Protein AF-A0A8D8EVQ8-F1 (afdb_monomer_lite)

Secondary structure (DSSP, 8-state):
-----PPP-PPPHHHHHHHHHHHHHHHSTT-HHHHHHHTTT---TT-HHHHHHHHHHHHHTTSB-SSSB-HHHHHHHHHHHTTTS---HHHHHHHHHHHTT---TT--HHHHHHHHHHHHHHT--

pLDDT: mean 91.29, std 12.96, range [31.77, 98.19]

InterPro domains:
  IPR006170 Pheromone/general odorant binding protein [PF01395] (8-112)
  IPR036728 Pheromone/general odorant binding protein superfamily [G3DSA:1.10.238.20] (6-125)
  IPR036728 Pheromone/general odorant binding protein superfamily [SSF47565] (7-113)

Structure (mmCIF, N/CA/C/O backbone):
data_AF-A0A8D8EVQ8-F1
#
_entry.id   AF-A0A8D8EVQ8-F1
#
loop_
_atom_site.group_PDB
_atom_site.id
_atom_site.type_symbol
_atom_site.label_atom_id
_atom_site.label_alt_id
_atom_site.label_comp_id
_atom_site.label_asym_id
_atom_site.label_entity_id
_atom_site.label_seq_id
_atom_site.pdbx_PDB_ins_code
_atom_site.Cartn_x
_atom_site.Cartn_y
_atom_site.Cartn_z
_atom_site.occupancy
_atom_site.B_iso_or_equiv
_atom_site.auth_seq_id
_atom_site.auth_comp_id
_atom_site.auth_asym_id
_atom_site.auth_atom_id
_atom_site.pdbx_PDB_model_num
ATOM 1 N N . ALA A 1 1 ? -12.506 24.770 -16.218 1.00 31.77 1 ALA A N 1
ATOM 2 C CA . ALA A 1 1 ? -13.339 23.934 -15.336 1.00 31.77 1 ALA A CA 1
ATOM 3 C C . ALA A 1 1 ? -12.410 23.296 -14.316 1.00 31.77 1 ALA A C 1
ATOM 5 O O . ALA A 1 1 ? -11.466 22.633 -14.726 1.00 31.77 1 ALA A O 1
ATOM 6 N N . GLY A 1 2 ? -12.572 23.620 -13.032 1.00 35.47 2 GLY A N 1
ATOM 7 C CA . GLY A 1 2 ? -11.760 23.029 -11.969 1.00 35.47 2 GLY A CA 1
ATOM 8 C C . GLY A 1 2 ? -12.119 21.556 -11.832 1.00 35.47 2 GLY A C 1
ATOM 9 O O . GLY A 1 2 ? -13.297 21.225 -11.732 1.00 35.47 2 GLY A O 1
ATOM 10 N N . VAL A 1 3 ? -11.119 20.683 -11.899 1.00 38.88 3 VAL A N 1
ATOM 11 C CA . VAL A 1 3 ? -11.304 19.257 -11.644 1.00 38.88 3 VAL A CA 1
ATOM 12 C C . VAL A 1 3 ? -11.529 19.125 -10.142 1.00 38.88 3 VAL A C 1
ATOM 14 O O . VAL A 1 3 ? -10.592 19.274 -9.359 1.00 38.88 3 VAL A O 1
ATOM 17 N N . PHE A 1 4 ? -12.785 18.943 -9.739 1.00 39.91 4 PHE A N 1
ATOM 18 C CA . PHE A 1 4 ? -13.112 18.451 -8.409 1.00 39.91 4 PHE A CA 1
ATOM 19 C C . PHE A 1 4 ? -12.387 17.112 -8.256 1.00 39.91 4 PHE A C 1
ATOM 21 O O . PHE A 1 4 ? -12.589 16.215 -9.073 1.00 39.91 4 PHE A O 1
ATOM 28 N N . SER A 1 5 ? -11.494 17.002 -7.272 1.00 46.53 5 SER A N 1
ATOM 29 C CA . SER A 1 5 ? -11.039 15.691 -6.814 1.00 46.53 5 SER A CA 1
ATOM 30 C C . SER A 1 5 ? -12.305 14.954 -6.405 1.00 46.53 5 SER A C 1
ATOM 32 O O . SER A 1 5 ? -12.974 15.406 -5.480 1.00 46.53 5 SER A O 1
ATOM 34 N N . ALA A 1 6 ? -12.706 13.923 -7.147 1.00 57.09 6 ALA A N 1
ATOM 35 C CA . ALA A 1 6 ? -13.777 13.057 -6.686 1.00 57.09 6 ALA A CA 1
ATOM 36 C C . ALA A 1 6 ? -13.346 12.523 -5.314 1.00 57.09 6 ALA A C 1
ATOM 38 O O . ALA A 1 6 ? -12.218 12.042 -5.181 1.00 57.09 6 ALA A O 1
ATOM 39 N N . ASP A 1 7 ? -14.185 12.693 -4.293 1.00 79.44 7 ASP A N 1
ATOM 40 C CA . ASP A 1 7 ? -13.947 12.058 -3.001 1.00 79.44 7 ASP A CA 1
ATOM 41 C C . ASP A 1 7 ? -13.896 10.546 -3.250 1.00 79.44 7 ASP A C 1
ATOM 43 O O . ASP A 1 7 ? -14.827 9.972 -3.818 1.00 79.44 7 ASP A O 1
ATOM 47 N N . TRP A 1 8 ? -12.771 9.917 -2.909 1.00 93.25 8 TRP A N 1
ATOM 48 C CA . TRP A 1 8 ? -12.616 8.470 -3.017 1.00 93.25 8 TRP A CA 1
ATOM 49 C C . TRP A 1 8 ? -13.628 7.772 -2.093 1.00 93.25 8 TRP A C 1
ATOM 51 O O . TRP A 1 8 ? -13.924 8.266 -1.003 1.00 93.25 8 TRP A O 1
ATOM 61 N N . SER A 1 9 ? -14.146 6.618 -2.513 1.00 96.12 9 SER A N 1
ATOM 62 C CA . SER A 1 9 ? -15.062 5.788 -1.726 1.00 96.12 9 SER A CA 1
ATOM 63 C C . SER A 1 9 ? -14.621 4.323 -1.732 1.00 96.12 9 SER A C 1
ATOM 65 O O . SER A 1 9 ? -13.955 3.912 -2.684 1.00 96.12 9 SER A O 1
ATOM 67 N N . PRO A 1 10 ? -15.032 3.516 -0.733 1.00 97.75 10 PRO A N 1
ATOM 68 C CA . PRO A 1 10 ? -14.723 2.093 -0.702 1.00 97.75 10 PRO A CA 1
ATOM 69 C C . PRO A 1 10 ? -15.111 1.372 -1.992 1.00 97.75 10 PRO A C 1
ATOM 71 O O . PRO A 1 10 ? -16.230 1.524 -2.480 1.00 97.75 10 PRO A O 1
ATOM 74 N N . MET A 1 11 ? -14.189 0.564 -2.502 1.00 98.19 11 MET A N 1
ATOM 75 C CA . MET A 1 11 ? -14.318 -0.153 -3.767 1.00 98.19 11 MET A CA 1
ATOM 76 C C . MET A 1 11 ? -14.780 -1.584 -3.521 1.00 98.19 11 MET A C 1
ATOM 78 O O . MET A 1 11 ? -14.321 -2.252 -2.591 1.00 98.19 11 MET A O 1
ATOM 82 N N . ASN A 1 12 ? -15.687 -2.069 -4.357 1.00 98.00 12 ASN A N 1
ATOM 83 C CA . ASN A 1 12 ? -16.083 -3.470 -4.375 1.00 98.00 12 ASN A CA 1
ATOM 84 C C . ASN A 1 12 ? -15.020 -4.345 -5.084 1.00 98.00 12 ASN A C 1
ATOM 86 O O . ASN A 1 12 ? -14.106 -3.815 -5.719 1.00 98.00 12 ASN A O 1
ATOM 90 N N . PRO A 1 13 ? -15.102 -5.687 -4.990 1.00 98.06 13 PRO A N 1
ATOM 91 C CA . PRO A 1 13 ? -14.089 -6.567 -5.577 1.00 98.06 13 PRO A CA 1
ATOM 92 C C . PRO A 1 13 ? -13.897 -6.422 -7.095 1.00 98.06 13 PRO A C 1
ATOM 94 O O . PRO A 1 13 ? -12.785 -6.616 -7.577 1.00 98.06 13 PRO A O 1
ATOM 97 N N . GLU A 1 14 ? -14.949 -6.095 -7.849 1.00 98.06 14 GLU A N 1
ATOM 98 C CA . GLU A 1 14 ? -14.871 -5.891 -9.301 1.00 98.06 14 GLU A CA 1
ATOM 99 C C . GLU A 1 14 ? -14.140 -4.591 -9.644 1.00 98.06 14 GLU A C 1
ATOM 101 O O . GLU A 1 14 ? -13.251 -4.606 -10.492 1.00 98.06 14 GLU A O 1
ATOM 106 N N . GLU A 1 15 ? -14.407 -3.512 -8.908 1.00 98.12 15 GLU A N 1
ATOM 107 C CA . GLU A 1 15 ? -13.690 -2.241 -9.059 1.00 98.12 15 GLU A CA 1
ATOM 108 C C . GLU A 1 15 ? -12.196 -2.394 -8.727 1.00 98.12 15 GLU A C 1
ATOM 110 O O . GLU A 1 15 ? -11.338 -1.906 -9.464 1.00 98.12 15 GLU A O 1
ATOM 115 N N . VAL A 1 16 ? -11.865 -3.109 -7.642 1.00 98.12 16 VAL A N 1
ATOM 116 C CA . VAL A 1 16 ? -10.466 -3.388 -7.265 1.00 98.12 16 VAL A CA 1
ATOM 117 C C . VAL A 1 16 ? -9.769 -4.217 -8.344 1.00 98.12 16 VAL A C 1
ATOM 119 O O . VAL A 1 16 ? -8.657 -3.880 -8.747 1.00 98.12 16 VAL A O 1
ATOM 122 N N . ALA A 1 17 ? -10.420 -5.276 -8.836 1.00 98.00 17 ALA A N 1
ATOM 123 C CA . ALA A 1 17 ? -9.861 -6.132 -9.880 1.00 98.00 17 ALA A CA 1
ATOM 124 C C . ALA A 1 17 ? -9.664 -5.381 -11.207 1.00 98.00 17 ALA A C 1
ATOM 126 O O . ALA A 1 17 ? -8.689 -5.633 -11.916 1.00 98.00 17 ALA A O 1
ATOM 127 N N . PHE A 1 18 ? -10.562 -4.448 -11.538 1.00 98.12 18 PHE A N 1
ATOM 128 C CA . PHE A 1 18 ? -10.437 -3.603 -12.722 1.00 98.12 18 PHE A CA 1
ATOM 129 C C . PHE A 1 18 ? -9.199 -2.702 -12.647 1.00 98.12 18 PHE A C 1
ATOM 131 O O . PHE A 1 18 ? -8.385 -2.700 -13.574 1.00 98.12 18 PHE A O 1
ATOM 138 N N . GLU A 1 19 ? -9.020 -1.969 -11.544 1.00 98.12 19 GLU A N 1
ATOM 139 C CA . GLU A 1 19 ? -7.853 -1.093 -11.387 1.00 98.12 19 GLU A CA 1
ATOM 140 C C . GLU A 1 19 ? -6.544 -1.891 -11.244 1.00 98.12 19 GLU A C 1
ATOM 142 O O . GLU A 1 19 ? -5.518 -1.478 -11.788 1.00 98.12 19 GLU A O 1
ATOM 147 N N . GLU A 1 20 ? -6.570 -3.070 -10.604 1.00 97.75 20 GLU A N 1
ATOM 148 C CA . GLU A 1 20 ? -5.425 -3.991 -10.577 1.00 97.75 20 GLU A CA 1
ATOM 149 C C . GLU A 1 20 ? -5.022 -4.407 -11.998 1.00 97.75 20 GLU A C 1
ATOM 151 O O . GLU A 1 20 ? -3.869 -4.211 -12.393 1.00 97.75 20 GLU A O 1
ATOM 156 N N . ALA A 1 21 ? -5.969 -4.912 -12.795 1.00 97.69 21 ALA A N 1
ATOM 157 C CA . ALA A 1 21 ? -5.712 -5.345 -14.167 1.00 97.69 21 ALA A CA 1
ATOM 158 C C . ALA A 1 21 ? -5.180 -4.202 -15.041 1.00 97.69 21 ALA A C 1
ATOM 160 O O . ALA A 1 21 ? -4.177 -4.371 -15.734 1.00 97.69 21 ALA A O 1
ATOM 161 N N . LYS A 1 22 ? -5.788 -3.017 -14.952 1.00 97.88 22 LYS A N 1
ATOM 162 C CA . LYS A 1 22 ? -5.357 -1.826 -15.688 1.00 97.88 22 LYS A CA 1
ATOM 163 C C . LYS A 1 22 ? -3.924 -1.416 -15.340 1.00 97.88 22 LYS A C 1
ATOM 165 O O . LYS A 1 22 ? -3.100 -1.255 -16.237 1.00 97.88 22 LYS A O 1
ATOM 170 N N . CYS A 1 23 ? -3.587 -1.320 -14.052 1.00 97.88 23 CYS A N 1
ATOM 171 C CA . CYS A 1 23 ? -2.221 -1.002 -13.634 1.00 97.88 23 CYS A CA 1
ATOM 172 C C . CYS A 1 23 ? -1.220 -2.083 -14.064 1.00 97.88 23 CYS A C 1
ATOM 174 O O . CYS A 1 23 ? -0.083 -1.772 -14.428 1.00 97.88 23 CYS A O 1
ATOM 176 N N . MET A 1 24 ? -1.617 -3.358 -14.047 1.00 96.88 24 MET A N 1
ATOM 177 C CA . MET A 1 24 ? -0.775 -4.426 -14.574 1.00 96.88 24 MET A CA 1
ATOM 178 C C . MET A 1 24 ? -0.525 -4.256 -16.079 1.00 96.88 24 MET A C 1
ATOM 180 O O . MET A 1 24 ? 0.630 -4.326 -16.504 1.00 96.88 24 MET A O 1
ATOM 184 N N . GLU A 1 25 ? -1.571 -4.018 -16.873 1.00 96.31 25 GLU A N 1
ATOM 185 C CA . GLU A 1 25 ? -1.498 -3.835 -18.330 1.00 96.31 25 GLU A CA 1
ATOM 186 C C . GLU A 1 25 ? -0.627 -2.634 -18.728 1.00 96.31 25 GLU A C 1
ATOM 188 O O . GLU A 1 25 ? 0.192 -2.745 -19.646 1.00 96.31 25 GLU A O 1
ATOM 193 N N . ASP A 1 26 ? -0.715 -1.530 -17.985 1.00 97.00 26 ASP A N 1
ATOM 194 C CA . ASP A 1 26 ? 0.073 -0.321 -18.242 1.00 97.00 26 ASP A CA 1
ATOM 195 C C . ASP A 1 26 ? 1.575 -0.509 -17.951 1.00 97.00 26 ASP A C 1
ATOM 197 O O . ASP A 1 26 ? 2.427 0.135 -18.575 1.00 97.00 26 ASP A O 1
ATOM 201 N N . HIS A 1 27 ? 1.935 -1.407 -17.022 1.00 96.12 27 HIS A N 1
ATOM 202 C CA . HIS A 1 27 ? 3.299 -1.477 -16.480 1.00 96.12 27 HIS A CA 1
ATOM 203 C C . HIS A 1 27 ? 4.057 -2.789 -16.736 1.00 96.12 27 HIS A C 1
ATOM 205 O O . HIS A 1 27 ? 5.292 -2.794 -16.663 1.00 96.12 27 HIS A O 1
ATOM 211 N N . PHE A 1 28 ? 3.393 -3.902 -17.072 1.00 93.25 28 PHE A N 1
ATOM 212 C CA . PHE A 1 28 ? 4.085 -5.191 -17.250 1.00 93.25 28 PHE A CA 1
ATOM 213 C C . PHE A 1 28 ? 5.034 -5.182 -18.459 1.00 93.25 28 PHE A C 1
ATOM 215 O O . PHE A 1 28 ? 6.074 -5.852 -18.462 1.00 93.25 28 PHE A O 1
ATOM 222 N N . GLY A 1 29 ? 4.723 -4.380 -19.484 1.00 91.94 29 GLY A N 1
ATOM 223 C CA . GLY A 1 29 ? 5.558 -4.211 -20.673 1.00 91.94 29 GLY A CA 1
ATOM 224 C C . GLY A 1 29 ? 5.879 -5.543 -21.352 1.00 91.94 29 GLY A C 1
ATOM 225 O O . GLY A 1 29 ? 7.050 -5.817 -21.619 1.00 91.94 29 GLY A O 1
ATOM 226 N N . ASN A 1 30 ? 4.856 -6.381 -21.557 1.00 93.62 30 ASN A N 1
ATOM 227 C CA . ASN A 1 30 ? 4.938 -7.728 -22.139 1.00 93.62 30 ASN A CA 1
ATOM 228 C C . ASN A 1 30 ? 5.758 -8.761 -21.338 1.00 93.62 30 ASN A C 1
ATOM 230 O O . ASN A 1 30 ? 6.042 -9.847 -21.845 1.00 93.62 30 ASN A O 1
ATOM 234 N N . ASP A 1 31 ? 6.116 -8.471 -20.084 1.00 94.06 31 ASP A N 1
ATOM 235 C CA . ASP A 1 31 ? 6.719 -9.452 -19.177 1.00 94.06 31 ASP A CA 1
ATOM 236 C C . ASP A 1 31 ? 5.628 -10.222 -18.420 1.00 94.06 31 ASP A C 1
ATOM 238 O O . ASP A 1 31 ? 5.186 -9.847 -17.332 1.00 94.06 31 ASP A O 1
ATOM 242 N N . PHE A 1 32 ? 5.167 -11.321 -19.016 1.00 94.00 32 PHE A N 1
ATOM 243 C CA . PHE A 1 32 ? 4.125 -12.164 -18.424 1.00 94.00 32 PHE A CA 1
ATOM 244 C C . PHE A 1 32 ? 4.576 -12.869 -17.137 1.00 94.00 32 PHE A C 1
ATOM 246 O O . PHE A 1 32 ? 3.744 -13.176 -16.284 1.00 94.00 32 PHE A O 1
ATOM 253 N N . GLY A 1 33 ? 5.881 -13.111 -16.965 1.00 93.69 33 GLY A N 1
ATOM 254 C CA . GLY A 1 33 ? 6.418 -13.689 -15.733 1.00 93.69 33 GLY A CA 1
ATOM 255 C C . GLY A 1 33 ? 6.336 -12.705 -14.567 1.00 93.69 33 GLY A C 1
ATOM 256 O O . GLY A 1 33 ? 6.029 -13.100 -13.441 1.00 93.69 33 GLY A O 1
ATOM 257 N N . LEU A 1 34 ? 6.560 -11.419 -14.841 1.00 93.12 34 LEU A N 1
ATOM 258 C CA . LEU A 1 34 ? 6.354 -10.340 -13.881 1.00 93.12 34 LEU A CA 1
ATOM 259 C C . LEU A 1 34 ? 4.867 -10.146 -13.557 1.00 93.12 34 LEU A C 1
ATOM 261 O O . LEU A 1 34 ? 4.505 -10.129 -12.383 1.00 93.12 34 LEU A O 1
ATOM 265 N N . ALA A 1 35 ? 4.001 -10.128 -14.575 1.00 94.06 35 ALA A N 1
ATOM 266 C CA . ALA A 1 35 ? 2.554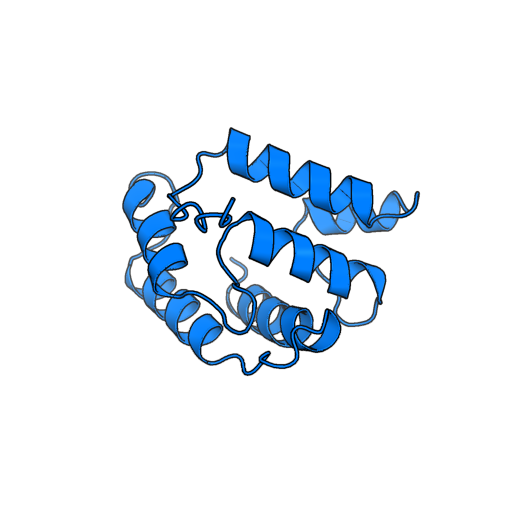 -10.045 -14.380 1.00 94.06 35 ALA A CA 1
ATOM 267 C C . ALA A 1 35 ? 2.026 -11.175 -13.471 1.00 94.06 35 ALA A C 1
ATOM 269 O O . ALA A 1 35 ? 1.280 -10.928 -12.527 1.00 94.06 35 ALA A O 1
ATOM 270 N N . GLN A 1 36 ? 2.484 -12.417 -13.675 1.00 94.69 36 GLN A N 1
ATOM 271 C CA . GLN A 1 36 ? 2.123 -13.550 -12.812 1.00 94.69 36 GLN A CA 1
ATOM 272 C C . GLN A 1 36 ? 2.573 -13.391 -11.352 1.00 94.69 36 GLN A C 1
ATOM 274 O O . GLN A 1 36 ? 1.937 -13.950 -10.455 1.00 94.69 36 GLN A O 1
ATOM 279 N N . LYS A 1 37 ? 3.675 -12.676 -11.088 1.00 93.88 37 LYS A N 1
ATOM 280 C CA . LYS A 1 37 ? 4.105 -12.364 -9.716 1.00 93.88 37 LYS A CA 1
ATOM 281 C C . LYS A 1 37 ? 3.183 -11.325 -9.084 1.00 93.88 37 LYS A C 1
ATOM 283 O O . LYS A 1 37 ? 2.811 -11.498 -7.925 1.00 93.88 37 LYS A O 1
ATOM 288 N N . TRP A 1 38 ? 2.784 -10.306 -9.845 1.00 95.50 38 TRP A N 1
ATOM 289 C CA . TRP A 1 38 ? 1.868 -9.262 -9.384 1.00 95.50 38 TRP A CA 1
ATOM 290 C C . TRP A 1 38 ? 0.490 -9.814 -9.012 1.00 95.50 38 TRP A C 1
ATOM 292 O O . TRP A 1 38 ? 0.057 -9.556 -7.896 1.00 95.50 38 TRP A O 1
ATOM 302 N N . MET A 1 39 ? -0.105 -10.700 -9.825 1.00 94.38 39 MET A N 1
ATOM 303 C CA . MET A 1 39 ? -1.384 -11.372 -9.487 1.00 94.38 39 MET A CA 1
ATOM 304 C C . MET A 1 39 ? -1.329 -12.164 -8.171 1.00 94.38 39 MET A C 1
ATOM 306 O O . MET A 1 39 ? -2.346 -12.429 -7.541 1.00 94.38 39 MET A O 1
ATOM 310 N N . LYS A 1 40 ? -0.134 -12.601 -7.758 1.00 94.62 40 LYS A N 1
ATOM 311 C CA . LYS A 1 40 ? 0.093 -13.333 -6.501 1.00 94.62 40 LYS A CA 1
ATOM 312 C C . LYS A 1 40 ? 0.537 -12.419 -5.360 1.00 94.62 40 LYS A C 1
ATOM 314 O O . LYS A 1 40 ? 1.018 -12.918 -4.343 1.00 94.62 40 LYS A O 1
ATOM 319 N N . TRP A 1 41 ? 0.473 -11.101 -5.553 1.00 94.00 41 TRP A N 1
ATOM 320 C CA . TRP A 1 41 ? 0.936 -10.095 -4.595 1.00 94.00 41 TRP A CA 1
ATOM 321 C C . TRP A 1 41 ? 2.409 -10.289 -4.175 1.00 94.00 41 TRP A C 1
ATOM 323 O O . TRP A 1 41 ? 2.857 -9.932 -3.076 1.00 94.00 41 TRP A O 1
ATOM 333 N N . ASN A 1 42 ? 3.207 -10.859 -5.084 1.00 92.75 42 ASN A N 1
ATOM 334 C CA . ASN A 1 42 ? 4.643 -11.028 -4.923 1.00 92.75 42 ASN A CA 1
ATOM 335 C C . ASN A 1 42 ? 5.383 -9.829 -5.530 1.00 92.75 42 ASN A C 1
ATOM 337 O O . ASN A 1 42 ? 5.880 -9.882 -6.655 1.00 92.75 42 ASN A O 1
ATOM 341 N N . LEU A 1 43 ? 5.408 -8.738 -4.769 1.00 91.75 43 LEU A N 1
ATOM 342 C CA . LEU A 1 43 ? 6.016 -7.466 -5.145 1.00 91.75 43 LEU A CA 1
ATOM 343 C C . LEU A 1 43 ? 7.500 -7.458 -4.749 1.00 91.75 43 LEU A C 1
ATOM 345 O O . LEU A 1 43 ? 7.824 -7.546 -3.564 1.00 91.75 43 LEU A O 1
ATOM 349 N N . ALA A 1 44 ? 8.399 -7.370 -5.731 1.00 82.62 44 ALA A N 1
ATOM 350 C CA . ALA A 1 44 ? 9.840 -7.289 -5.505 1.00 82.62 44 ALA A CA 1
ATOM 351 C C . ALA A 1 44 ? 10.324 -5.833 -5.585 1.00 82.62 44 ALA A C 1
ATOM 353 O O . ALA A 1 44 ? 10.049 -5.137 -6.556 1.00 82.62 44 ALA A O 1
ATOM 354 N N . GLU A 1 45 ? 11.094 -5.382 -4.590 1.00 66.69 45 GLU A N 1
ATOM 355 C CA . GLU A 1 45 ? 11.617 -4.004 -4.538 1.00 66.69 45 GLU A CA 1
ATOM 356 C C . GLU A 1 45 ? 12.659 -3.703 -5.627 1.00 66.69 45 GLU A C 1
ATOM 358 O O . GLU A 1 45 ? 12.894 -2.546 -5.964 1.00 66.69 45 GLU A O 1
ATOM 363 N N . SER A 1 46 ? 13.321 -4.732 -6.164 1.00 63.00 46 SER A N 1
ATOM 364 C CA . SER A 1 46 ? 14.511 -4.576 -7.007 1.00 63.00 46 SER A CA 1
ATOM 365 C C . SER A 1 46 ? 14.227 -4.381 -8.496 1.00 63.00 46 SER A C 1
ATOM 367 O O . SER A 1 46 ? 15.178 -4.287 -9.271 1.00 63.00 46 SER A O 1
ATOM 369 N N . ASP A 1 47 ? 12.964 -4.375 -8.927 1.00 73.81 47 ASP A N 1
ATOM 370 C CA . ASP A 1 47 ? 12.622 -4.164 -10.332 1.00 73.81 47 ASP A CA 1
ATOM 371 C C . ASP A 1 47 ? 11.877 -2.828 -10.528 1.00 73.81 47 ASP A C 1
ATOM 373 O O . ASP A 1 47 ? 10.931 -2.490 -9.816 1.00 73.81 47 ASP A O 1
ATOM 377 N N . GLY A 1 48 ? 12.348 -2.019 -11.485 1.00 79.94 48 GLY A N 1
ATOM 378 C CA . GLY A 1 48 ? 11.813 -0.672 -11.713 1.00 79.94 48 GLY A CA 1
ATOM 379 C C . GLY A 1 48 ? 10.368 -0.653 -12.227 1.00 79.94 48 GLY A C 1
ATOM 380 O O . GLY A 1 48 ? 9.685 0.358 -12.090 1.00 79.94 48 GLY A O 1
ATOM 381 N N . LYS A 1 49 ? 9.874 -1.766 -12.788 1.00 92.44 49 LYS A N 1
ATOM 382 C CA . LYS A 1 49 ? 8.491 -1.881 -13.276 1.00 92.44 49 LYS A CA 1
ATOM 383 C C . LYS A 1 49 ? 7.509 -2.042 -12.114 1.00 92.44 49 LYS A C 1
ATOM 385 O O . LYS A 1 49 ? 6.487 -1.365 -12.086 1.00 92.44 49 LYS A O 1
ATOM 390 N N . THR A 1 50 ? 7.846 -2.876 -11.134 1.00 95.25 50 THR A N 1
ATOM 391 C CA . THR A 1 50 ? 7.079 -3.123 -9.910 1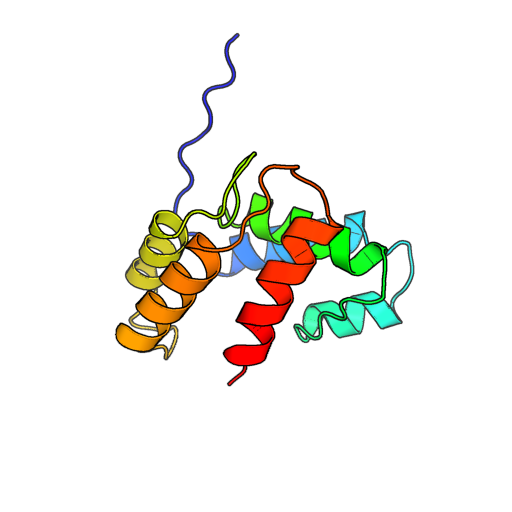.00 95.25 50 THR A CA 1
ATOM 392 C C . THR A 1 50 ? 6.938 -1.838 -9.119 1.00 95.25 50 THR A C 1
ATOM 394 O O . THR A 1 50 ? 5.857 -1.572 -8.608 1.00 95.25 50 THR A O 1
ATOM 397 N N . ALA A 1 51 ? 7.978 -1.001 -9.068 1.00 95.25 51 ALA A N 1
ATOM 398 C CA . ALA A 1 51 ? 7.891 0.277 -8.373 1.00 95.25 51 ALA A CA 1
ATOM 399 C C . ALA A 1 51 ? 6.749 1.158 -8.915 1.00 95.25 51 ALA A C 1
ATOM 401 O O . ALA A 1 51 ? 5.933 1.669 -8.145 1.00 95.25 51 ALA A O 1
ATOM 402 N N . CYS A 1 52 ? 6.653 1.315 -10.239 1.00 95.12 52 CYS A N 1
ATOM 403 C CA . CYS A 1 52 ? 5.593 2.132 -10.833 1.00 95.12 52 CYS A CA 1
ATOM 404 C C . CYS A 1 52 ? 4.240 1.413 -10.922 1.00 95.12 52 CYS A C 1
ATOM 406 O O . CYS A 1 52 ? 3.217 2.077 -10.785 1.00 95.12 52 CYS A O 1
ATOM 408 N N . TYR A 1 53 ? 4.219 0.083 -11.042 1.00 96.88 53 TYR A N 1
ATOM 409 C CA . TYR A 1 53 ? 2.997 -0.705 -10.866 1.00 96.88 53 TYR A CA 1
ATOM 410 C C . TYR A 1 53 ? 2.382 -0.486 -9.476 1.00 96.88 53 TYR A C 1
ATOM 412 O O . TYR A 1 53 ? 1.198 -0.178 -9.368 1.00 96.88 53 TYR A O 1
ATOM 420 N N . VAL A 1 54 ? 3.195 -0.568 -8.416 1.00 96.88 54 VAL A N 1
ATOM 421 C CA . VAL A 1 54 ? 2.738 -0.333 -7.040 1.00 96.88 54 VAL A CA 1
ATOM 422 C C . VAL A 1 54 ? 2.208 1.081 -6.888 1.00 96.88 54 VAL A C 1
ATOM 424 O O . VAL A 1 54 ? 1.129 1.239 -6.331 1.00 96.88 54 VAL A O 1
ATOM 427 N N . LYS A 1 55 ? 2.917 2.090 -7.416 1.00 95.94 55 LYS A N 1
ATOM 428 C CA . LYS A 1 55 ? 2.426 3.473 -7.423 1.00 95.94 55 LYS A CA 1
ATOM 429 C C . LYS A 1 55 ? 1.040 3.578 -8.070 1.00 95.94 55 LYS A C 1
ATOM 431 O O . LYS A 1 55 ? 0.139 4.112 -7.435 1.00 95.94 55 LYS A O 1
ATOM 436 N N . CYS A 1 56 ? 0.879 3.048 -9.285 1.00 97.44 56 CYS A N 1
ATOM 437 C CA . CYS A 1 56 ? -0.401 3.054 -9.994 1.00 97.44 56 CYS A CA 1
ATOM 438 C C . CYS A 1 56 ? -1.509 2.431 -9.138 1.00 97.44 56 CYS A C 1
ATOM 440 O O . CYS A 1 56 ? -2.560 3.038 -8.943 1.00 97.44 56 CYS A O 1
ATOM 442 N N . LEU A 1 57 ? -1.239 1.259 -8.558 1.00 97.88 57 LEU A N 1
ATOM 443 C CA . LEU A 1 57 ? -2.216 0.526 -7.765 1.00 97.88 57 LEU A CA 1
ATOM 444 C C . LEU A 1 57 ? -2.624 1.294 -6.501 1.00 97.88 57 LEU A C 1
ATOM 446 O O . LEU A 1 57 ? -3.811 1.446 -6.235 1.00 97.88 57 LEU A O 1
ATOM 450 N N . VAL A 1 58 ? -1.668 1.815 -5.724 1.00 97.56 58 VAL A N 1
ATOM 451 C CA . VAL A 1 58 ? -2.001 2.530 -4.479 1.00 97.56 58 VAL A CA 1
ATOM 452 C C . VAL A 1 58 ? -2.689 3.873 -4.734 1.00 97.56 58 VAL A C 1
ATOM 454 O O . VAL A 1 58 ? -3.480 4.303 -3.896 1.00 97.56 58 VAL A O 1
ATOM 457 N N . GLU A 1 59 ? -2.433 4.521 -5.876 1.00 97.31 59 GLU A N 1
ATOM 458 C CA . GLU A 1 59 ? -3.163 5.718 -6.311 1.00 97.31 59 GLU A CA 1
ATOM 459 C C . GLU A 1 59 ? -4.598 5.368 -6.733 1.00 97.31 59 GLU A C 1
ATOM 461 O O . GLU A 1 59 ? -5.547 6.004 -6.275 1.00 97.31 59 GLU A O 1
ATOM 466 N N . ALA A 1 60 ? -4.773 4.326 -7.553 1.00 97.25 60 ALA A N 1
ATOM 467 C CA . ALA A 1 60 ? -6.082 3.900 -8.046 1.00 97.25 60 ALA A CA 1
ATOM 468 C C . ALA A 1 60 ? -7.000 3.396 -6.920 1.00 97.25 60 ALA A C 1
ATOM 470 O O . ALA A 1 60 ? -8.182 3.727 -6.881 1.00 97.25 60 ALA A O 1
ATOM 471 N N . LEU A 1 61 ? -6.435 2.673 -5.948 1.00 97.69 61 LEU A N 1
ATOM 472 C CA . LEU A 1 61 ? -7.154 2.198 -4.763 1.00 97.69 61 LEU A CA 1
ATOM 473 C C . LEU A 1 61 ? -7.346 3.281 -3.688 1.00 97.69 61 LEU A C 1
ATOM 475 O O . LEU A 1 61 ? -7.831 2.980 -2.599 1.00 97.69 61 LEU A O 1
ATOM 479 N N . GLY A 1 62 ? -6.932 4.527 -3.946 1.00 96.88 62 GLY A N 1
ATOM 480 C CA . GLY A 1 62 ? -7.061 5.646 -3.009 1.00 96.88 62 GLY A CA 1
ATOM 481 C C . GLY A 1 62 ? -6.251 5.494 -1.722 1.00 96.88 62 GLY A C 1
ATOM 482 O O . GLY A 1 62 ? -6.501 6.205 -0.748 1.00 96.88 62 GLY A O 1
ATOM 483 N N . MET A 1 63 ? -5.280 4.579 -1.699 1.00 97.56 63 MET A N 1
ATOM 484 C CA . MET A 1 63 ? -4.376 4.383 -0.569 1.00 97.56 63 MET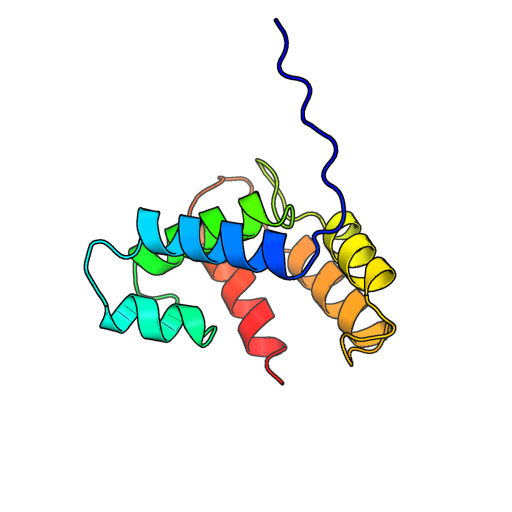 A CA 1
ATOM 485 C C . MET A 1 63 ? -3.311 5.475 -0.504 1.00 97.56 63 MET A C 1
ATOM 487 O O . MET A 1 63 ? -2.798 5.731 0.580 1.00 97.56 63 MET A O 1
ATOM 491 N N . TYR A 1 64 ? -2.976 6.102 -1.631 1.00 96.81 64 TYR A N 1
ATOM 492 C CA . TYR A 1 64 ? -1.993 7.173 -1.759 1.00 96.81 64 TYR A CA 1
ATOM 493 C C . TYR A 1 64 ? -2.578 8.320 -2.593 1.00 96.81 64 TYR A C 1
ATOM 495 O O . TYR A 1 64 ? -3.156 8.094 -3.653 1.00 96.81 64 TYR A O 1
ATOM 503 N N . ASP A 1 65 ? -2.445 9.551 -2.103 1.00 91.19 65 ASP A N 1
ATOM 504 C CA . ASP A 1 65 ? -2.719 10.767 -2.874 1.00 91.19 65 ASP A CA 1
ATOM 505 C C . ASP A 1 65 ? -1.410 11.360 -3.410 1.00 91.19 65 ASP A C 1
ATOM 507 O O . ASP A 1 65 ? -0.347 10.801 -3.204 1.00 91.19 65 ASP A O 1
ATOM 511 N N . LYS A 1 66 ? -1.441 12.535 -4.046 1.00 81.50 66 LYS A N 1
ATOM 512 C CA . LYS A 1 66 ? -0.255 13.176 -4.652 1.00 81.50 66 LYS A CA 1
ATOM 513 C C . LYS A 1 66 ? 0.996 13.265 -3.756 1.00 81.50 66 LYS A C 1
ATOM 515 O O . LYS A 1 66 ? 2.066 13.544 -4.299 1.00 81.50 66 LYS A O 1
ATOM 520 N N . GLN A 1 67 ? 0.875 13.156 -2.429 1.00 88.88 67 GLN A N 1
ATOM 521 C CA . GLN A 1 67 ? 1.988 13.349 -1.497 1.00 88.88 67 GLN A CA 1
ATOM 522 C C . GLN A 1 67 ? 2.046 12.339 -0.340 1.00 88.88 67 GLN A C 1
ATOM 524 O O . GLN A 1 67 ? 3.115 12.199 0.262 1.00 88.88 67 GLN A O 1
ATOM 529 N N . ALA A 1 68 ? 0.954 11.662 0.019 1.00 94.69 68 ALA A N 1
ATOM 530 C CA . ALA A 1 68 ? 0.906 10.828 1.215 1.00 94.69 68 ALA A CA 1
ATOM 531 C C . ALA A 1 68 ? -0.075 9.656 1.110 1.00 94.69 68 ALA A C 1
ATOM 533 O O . ALA A 1 68 ? -1.103 9.715 0.433 1.00 94.69 68 ALA A O 1
ATOM 534 N N . PHE A 1 69 ? 0.217 8.599 1.871 1.00 96.94 69 PHE A N 1
ATOM 535 C CA . PHE A 1 69 ? -0.756 7.544 2.120 1.00 96.94 69 PHE A CA 1
ATOM 536 C C . PHE A 1 69 ? -1.950 8.082 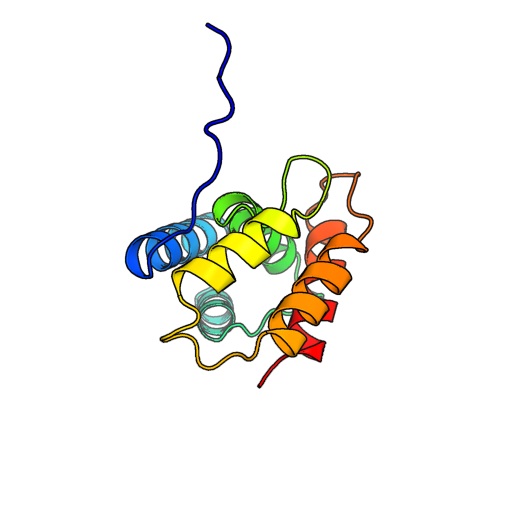2.916 1.00 96.94 69 PHE A C 1
ATOM 538 O O . PHE A 1 69 ? -1.802 8.993 3.733 1.00 96.94 69 PHE A O 1
ATOM 545 N N . GLN A 1 70 ? -3.120 7.485 2.699 1.00 96.94 70 GLN A N 1
ATOM 546 C CA . GLN A 1 70 ? -4.409 7.901 3.246 1.00 96.94 70 GLN A CA 1
ATOM 547 C C . GLN A 1 70 ? -4.955 6.841 4.221 1.00 96.94 70 GLN A C 1
ATOM 549 O O . GLN A 1 70 ? -5.817 6.041 3.850 1.00 96.94 70 GLN A O 1
ATOM 554 N N . PRO A 1 71 ? -4.503 6.816 5.494 1.00 96.06 71 PRO A N 1
ATOM 555 C CA . PRO A 1 71 ? -4.983 5.859 6.495 1.00 96.06 71 PRO A CA 1
ATOM 556 C C . PRO A 1 71 ? -6.503 5.837 6.649 1.00 96.06 71 PRO A C 1
ATOM 558 O O . PRO A 1 71 ? -7.081 4.784 6.895 1.00 96.06 71 PRO A O 1
ATOM 561 N N . ASN A 1 72 ? -7.162 6.988 6.494 1.00 95.50 72 ASN A N 1
ATOM 562 C CA . ASN A 1 72 ? -8.615 7.079 6.613 1.00 95.50 72 ASN A CA 1
ATOM 563 C C . ASN A 1 72 ? -9.334 6.326 5.486 1.00 95.50 72 ASN A C 1
ATOM 565 O O . ASN A 1 72 ? -10.320 5.652 5.768 1.00 95.50 72 ASN A O 1
ATOM 569 N N . ASN A 1 73 ? -8.822 6.373 4.253 1.00 96.88 73 ASN A N 1
ATOM 570 C CA . ASN A 1 73 ? -9.394 5.639 3.120 1.00 96.88 73 ASN A CA 1
ATOM 571 C C . ASN A 1 73 ? -9.244 4.128 3.328 1.00 96.88 73 ASN A C 1
ATOM 573 O O . ASN A 1 73 ? -10.194 3.370 3.161 1.00 96.88 73 ASN A O 1
ATOM 577 N N . ILE A 1 74 ? -8.078 3.693 3.812 1.00 96.19 74 ILE A N 1
ATOM 578 C CA . ILE A 1 74 ? -7.809 2.282 4.128 1.00 96.19 74 ILE A CA 1
ATOM 579 C C . ILE A 1 74 ? -8.766 1.783 5.222 1.00 96.19 74 ILE A C 1
ATOM 581 O O . ILE A 1 74 ? -9.347 0.705 5.099 1.00 96.19 74 ILE A O 1
ATOM 585 N N . LYS A 1 75 ? -9.004 2.596 6.260 1.00 96.56 75 LYS A N 1
ATOM 586 C CA . LYS A 1 75 ? -9.995 2.286 7.299 1.00 96.56 75 LYS A CA 1
ATOM 587 C C . LYS A 1 75 ? -11.416 2.246 6.748 1.00 96.56 75 LYS A C 1
ATOM 589 O O . LYS A 1 75 ? -12.160 1.343 7.099 1.00 96.56 75 LYS A O 1
ATOM 594 N N . GLN A 1 76 ? -11.798 3.171 5.871 1.00 97.12 76 GLN A N 1
ATOM 595 C CA . GLN A 1 76 ? -13.113 3.141 5.223 1.00 97.12 76 GLN A CA 1
ATOM 596 C C . GLN A 1 76 ? -13.301 1.882 4.362 1.00 97.12 76 GLN A C 1
ATOM 598 O O . GLN A 1 76 ? -14.361 1.262 4.441 1.00 97.12 76 GLN A O 1
ATOM 603 N N . GLN A 1 77 ? -12.274 1.459 3.610 1.00 98.06 77 GLN A N 1
ATOM 604 C CA . GLN A 1 77 ? -12.289 0.192 2.868 1.00 98.06 77 GLN A CA 1
ATOM 605 C C . GLN A 1 77 ? -12.490 -0.997 3.810 1.00 98.06 77 GLN A C 1
ATOM 607 O O . GLN A 1 77 ? -13.303 -1.879 3.541 1.00 98.06 77 GLN A O 1
ATOM 612 N N . TYR A 1 78 ? -11.764 -1.015 4.929 1.00 97.69 78 TYR A N 1
ATOM 613 C CA . TYR A 1 78 ? -11.921 -2.047 5.943 1.00 97.69 78 TYR A CA 1
ATOM 614 C C . TYR A 1 78 ? -13.346 -2.075 6.508 1.00 97.69 78 TYR A C 1
ATOM 616 O O . TYR A 1 78 ? -13.978 -3.127 6.498 1.00 97.69 78 TYR A O 1
ATOM 624 N N . GLU A 1 79 ? -13.871 -0.934 6.959 1.00 97.81 79 GLU A N 1
ATOM 625 C CA . GLU A 1 79 ? -15.199 -0.843 7.576 1.00 97.81 79 GLU A CA 1
ATOM 626 C C . GLU A 1 79 ? -16.322 -1.287 6.631 1.00 97.81 79 GLU A C 1
ATOM 628 O O . GLU A 1 79 ? -17.281 -1.912 7.086 1.00 97.81 79 GLU A O 1
ATOM 633 N N . ALA A 1 80 ? -16.190 -1.014 5.329 1.00 97.88 80 ALA A N 1
ATOM 634 C CA . ALA A 1 80 ? -17.164 -1.415 4.317 1.00 97.88 80 ALA A CA 1
ATOM 635 C C . ALA A 1 80 ? -17.276 -2.942 4.142 1.00 97.88 80 ALA A C 1
ATOM 637 O O . ALA A 1 80 ? -18.348 -3.427 3.788 1.00 97.88 80 ALA A O 1
ATOM 638 N N . TYR A 1 81 ? -16.202 -3.694 4.418 1.00 97.81 81 TYR A N 1
ATOM 639 C CA . TYR A 1 81 ? -16.115 -5.136 4.130 1.00 97.81 81 TYR A CA 1
ATOM 640 C C . TYR A 1 81 ? -15.621 -5.991 5.309 1.00 97.81 81 TYR A C 1
ATOM 642 O O . TYR A 1 81 ? -15.276 -7.160 5.130 1.00 97.81 81 TYR A O 1
ATOM 650 N N . LYS A 1 82 ? -15.583 -5.450 6.533 1.00 96.62 82 LYS A N 1
ATOM 651 C CA . LYS A 1 82 ? -15.092 -6.157 7.734 1.00 96.62 82 LYS A CA 1
ATOM 652 C C . LYS A 1 82 ? -15.867 -7.426 8.091 1.00 96.62 82 LYS A C 1
ATOM 654 O O . LYS A 1 82 ? -15.354 -8.260 8.829 1.00 96.62 82 LYS A O 1
ATOM 659 N N . SER A 1 83 ? -17.092 -7.580 7.586 1.00 96.38 83 SER A N 1
ATOM 660 C CA . SER A 1 83 ? -17.874 -8.815 7.717 1.00 96.38 83 SER A CA 1
ATOM 661 C C . SER A 1 83 ? -17.296 -9.981 6.918 1.00 96.38 83 SER A C 1
ATOM 663 O O . SER A 1 83 ? -17.469 -11.125 7.327 1.00 96.38 83 SER A O 1
ATOM 665 N N . ASP A 1 84 ? -16.608 -9.693 5.811 1.00 96.00 84 ASP A N 1
ATOM 666 C CA . ASP A 1 84 ? -16.258 -10.684 4.787 1.00 96.00 84 ASP A CA 1
ATOM 667 C C . ASP A 1 84 ? -14.742 -10.805 4.557 1.00 96.00 84 ASP A C 1
ATOM 669 O O . ASP A 1 84 ? -14.275 -11.799 4.008 1.00 96.00 84 ASP A O 1
ATOM 673 N N . ASN A 1 85 ? -13.950 -9.817 4.991 1.00 91.94 85 ASN A N 1
ATOM 674 C CA . ASN A 1 85 ? -12.513 -9.752 4.704 1.00 91.94 85 ASN A CA 1
ATOM 675 C C . ASN A 1 85 ? -11.623 -10.622 5.616 1.00 91.94 85 ASN A C 1
ATOM 677 O O . ASN A 1 85 ? -10.443 -10.792 5.319 1.00 91.94 85 ASN A O 1
ATOM 681 N N . GLY A 1 86 ? -12.156 -11.164 6.717 1.00 93.56 86 GLY A N 1
ATOM 682 C CA . GLY A 1 86 ? -11.414 -12.034 7.641 1.00 93.56 86 GLY A CA 1
ATOM 683 C C . GLY A 1 86 ? -10.287 -11.350 8.430 1.00 93.56 86 GLY A C 1
ATOM 684 O O . GLY A 1 86 ? -9.469 -12.041 9.035 1.00 93.56 86 GLY A O 1
ATOM 685 N N . VAL A 1 87 ? -10.232 -10.014 8.437 1.00 94.25 87 VAL A N 1
ATOM 686 C CA . VAL A 1 87 ? -9.216 -9.216 9.138 1.00 94.25 87 VAL A CA 1
ATOM 687 C C . VAL A 1 87 ? -9.828 -8.592 10.394 1.00 94.25 87 VAL A C 1
ATOM 689 O O . VAL A 1 87 ? -10.906 -7.998 10.358 1.00 94.25 87 VAL A O 1
ATOM 692 N N . ASP A 1 88 ? -9.142 -8.696 11.531 1.00 94.50 88 ASP A N 1
ATOM 693 C CA . ASP A 1 88 ? -9.582 -8.019 12.751 1.00 94.50 88 ASP A CA 1
ATOM 694 C C . ASP A 1 88 ? -9.262 -6.510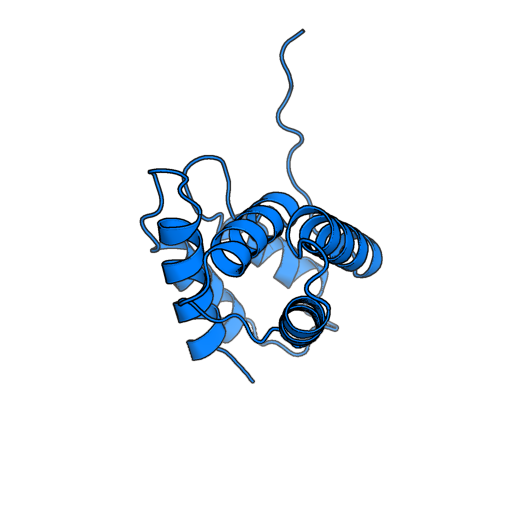 12.732 1.00 94.50 88 ASP A C 1
ATOM 696 O O . ASP A 1 88 ? -8.383 -6.032 12.008 1.00 94.50 88 ASP A O 1
ATOM 700 N N . GLN A 1 89 ? -9.986 -5.748 13.556 1.00 94.88 89 GLN A N 1
ATOM 701 C CA . GLN A 1 89 ? -9.841 -4.293 13.640 1.00 94.88 89 GLN A CA 1
ATOM 702 C C . GLN A 1 89 ? -8.406 -3.875 13.985 1.00 94.88 89 GLN A C 1
ATOM 704 O O . GLN A 1 89 ? -7.899 -2.901 13.433 1.00 94.88 89 GLN A O 1
ATOM 709 N N . ALA A 1 90 ? -7.742 -4.605 14.886 1.00 95.44 90 ALA A N 1
ATOM 710 C CA . ALA A 1 90 ? -6.418 -4.239 15.370 1.00 95.44 90 ALA A CA 1
ATOM 711 C C . ALA A 1 90 ? -5.362 -4.379 14.264 1.00 95.44 90 ALA A C 1
ATOM 713 O O . ALA A 1 90 ? -4.521 -3.490 14.116 1.00 95.44 90 ALA A O 1
ATOM 714 N N . LYS A 1 91 ? -5.439 -5.441 13.448 1.00 94.88 91 LYS A N 1
ATOM 715 C CA . LYS A 1 91 ? -4.588 -5.630 12.263 1.00 94.88 91 LYS A CA 1
ATOM 716 C C . LYS A 1 91 ? -4.846 -4.534 11.224 1.00 94.88 91 LYS A C 1
ATOM 718 O O . LYS A 1 91 ? -3.892 -3.951 10.713 1.00 94.88 91 LYS A O 1
ATOM 723 N N . SER A 1 92 ? -6.110 -4.190 10.965 1.00 95.19 92 SER A N 1
ATOM 724 C CA . SER A 1 92 ? -6.473 -3.089 10.055 1.00 95.19 92 SER A CA 1
ATOM 725 C C . SER A 1 92 ? -5.929 -1.727 10.514 1.00 95.19 92 SER A C 1
ATOM 727 O O . SER A 1 92 ? -5.312 -0.990 9.733 1.00 95.19 92 SER A O 1
ATOM 729 N N . ASP A 1 93 ? -6.087 -1.409 11.802 1.00 95.75 93 ASP A N 1
ATOM 730 C CA . ASP A 1 93 ? -5.572 -0.176 12.396 1.00 95.75 93 ASP A CA 1
ATOM 731 C C . ASP A 1 93 ? -4.041 -0.125 12.360 1.00 95.75 93 ASP A C 1
ATOM 733 O O . ASP A 1 93 ? -3.471 0.927 12.060 1.00 95.75 93 ASP A O 1
ATOM 737 N N . ALA A 1 94 ? -3.369 -1.249 12.629 1.00 96.19 94 ALA A N 1
ATOM 738 C CA . ALA A 1 94 ? -1.915 -1.350 12.555 1.00 96.19 94 ALA A CA 1
ATOM 739 C C . ALA A 1 94 ? -1.406 -1.057 11.136 1.00 96.19 94 ALA A C 1
ATOM 741 O O . ALA A 1 94 ? -0.602 -0.138 10.967 1.00 96.19 94 ALA A O 1
ATOM 742 N N . ILE A 1 95 ? -1.944 -1.744 10.121 1.00 96.50 95 ILE A N 1
ATOM 743 C CA . ILE A 1 95 ? -1.566 -1.555 8.710 1.00 96.50 95 ILE A CA 1
ATOM 744 C C . ILE A 1 95 ? -1.806 -0.106 8.266 1.00 96.50 95 ILE A C 1
ATOM 746 O O . ILE A 1 95 ? -0.915 0.530 7.702 1.00 96.50 95 ILE A O 1
ATOM 750 N N . SER A 1 96 ? -2.984 0.451 8.565 1.00 95.94 96 SER A N 1
ATOM 751 C CA . SER A 1 96 ? -3.323 1.833 8.197 1.00 95.94 96 SER A CA 1
ATOM 752 C C . SER A 1 96 ? -2.361 2.845 8.830 1.00 95.94 96 SER A C 1
ATOM 754 O O . SER A 1 96 ? -1.913 3.786 8.174 1.00 95.94 96 SER A O 1
ATOM 756 N N . ASN A 1 97 ? -2.007 2.642 10.103 1.00 95.69 97 ASN A N 1
ATOM 757 C CA . ASN A 1 97 ? -1.076 3.511 10.820 1.00 95.69 97 ASN A CA 1
ATOM 758 C C . ASN A 1 97 ? 0.371 3.365 10.323 1.00 95.69 97 ASN A C 1
ATOM 760 O O . ASN A 1 97 ? 1.115 4.344 10.343 1.00 95.69 97 ASN A O 1
ATOM 764 N N . GLU A 1 98 ? 0.797 2.166 9.924 1.00 97.12 98 GLU A N 1
ATOM 765 C CA . GLU A 1 98 ? 2.124 1.928 9.346 1.00 97.12 98 GLU A CA 1
ATOM 766 C C . GLU A 1 98 ? 2.259 2.585 7.973 1.00 97.12 98 GLU A C 1
ATOM 768 O O . GLU A 1 98 ? 3.226 3.314 7.745 1.00 97.12 98 GLU A O 1
ATOM 773 N N . LEU A 1 99 ? 1.257 2.421 7.103 1.00 96.62 99 LEU A N 1
ATOM 774 C CA . LEU A 1 99 ? 1.230 3.075 5.793 1.00 96.62 99 LEU A CA 1
ATOM 775 C C . LEU A 1 99 ? 1.245 4.603 5.922 1.00 96.62 99 LEU A C 1
ATOM 777 O O . LEU A 1 99 ? 2.007 5.274 5.231 1.00 96.62 99 LEU A O 1
ATOM 781 N N . GLY A 1 100 ? 0.490 5.161 6.875 1.00 95.06 100 GLY A N 1
ATOM 782 C CA . GLY A 1 100 ? 0.468 6.605 7.142 1.00 95.06 100 GLY A CA 1
ATOM 783 C C . GLY A 1 100 ? 1.795 7.210 7.621 1.00 95.06 100 GLY A C 1
ATOM 784 O O . GLY A 1 100 ? 1.938 8.430 7.617 1.00 95.06 100 GLY A O 1
ATOM 785 N N . LYS A 1 101 ? 2.768 6.389 8.041 1.00 96.06 101 LYS A N 1
ATOM 786 C CA . LYS A 1 101 ? 4.108 6.845 8.459 1.00 96.06 101 LYS A CA 1
ATOM 787 C C . LYS A 1 101 ? 5.120 6.868 7.314 1.00 96.06 101 LYS A C 1
ATOM 789 O O . LYS A 1 101 ? 6.235 7.347 7.520 1.00 96.06 101 LYS A O 1
ATOM 794 N N . ILE A 1 102 ? 4.773 6.338 6.142 1.00 95.06 102 ILE A N 1
ATOM 795 C CA . ILE A 1 102 ? 5.669 6.317 4.985 1.00 95.06 102 ILE A CA 1
ATOM 796 C C . ILE A 1 102 ? 5.866 7.750 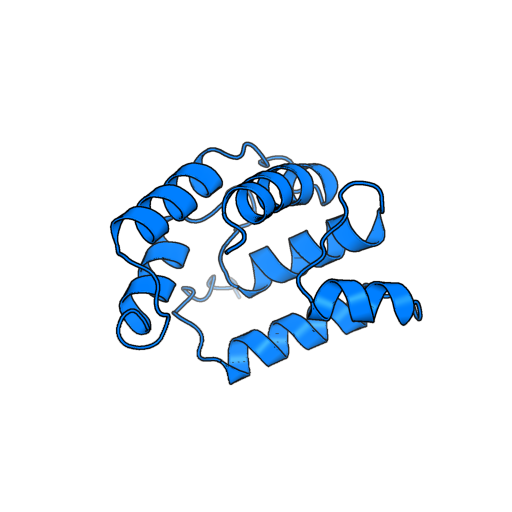4.478 1.00 95.06 102 ILE A C 1
ATOM 798 O O . ILE A 1 102 ? 4.914 8.411 4.063 1.00 95.06 102 ILE A O 1
ATOM 802 N N . ASP A 1 103 ? 7.115 8.220 4.469 1.00 91.62 103 ASP A N 1
ATOM 803 C CA . ASP A 1 103 ? 7.478 9.499 3.858 1.00 91.62 103 ASP A CA 1
ATOM 804 C C . ASP A 1 103 ? 7.787 9.303 2.370 1.00 91.62 103 ASP A C 1
ATOM 806 O O . ASP A 1 103 ? 8.893 8.923 1.987 1.00 91.62 103 ASP A O 1
ATOM 810 N N . ALA A 1 104 ? 6.776 9.534 1.534 1.00 91.75 104 ALA A N 1
ATOM 811 C CA . ALA A 1 104 ? 6.868 9.440 0.079 1.00 91.75 104 ALA A CA 1
ATOM 812 C C . ALA A 1 104 ? 6.384 10.730 -0.604 1.00 91.75 104 ALA A C 1
ATOM 814 O O . ALA A 1 104 ? 5.764 10.689 -1.661 1.00 91.75 104 ALA A O 1
ATOM 815 N N . LYS A 1 105 ? 6.657 11.898 -0.008 1.00 93.31 105 LYS A N 1
ATOM 816 C CA . LYS A 1 105 ? 6.196 13.209 -0.518 1.00 93.31 105 LYS A CA 1
ATOM 817 C C . LYS A 1 105 ? 6.777 13.607 -1.872 1.00 93.31 105 LYS A C 1
ATOM 819 O O . LYS A 1 105 ? 6.272 14.529 -2.506 1.00 93.31 105 LYS A O 1
ATOM 824 N N . ASP A 1 106 ? 7.854 12.952 -2.296 1.00 92.62 106 ASP A N 1
ATOM 825 C CA . ASP A 1 106 ? 8.461 13.169 -3.608 1.00 92.62 106 ASP A CA 1
ATOM 826 C C . ASP A 1 106 ? 7.638 12.566 -4.760 1.00 92.62 106 ASP A C 1
ATOM 828 O O . ASP A 1 106 ? 7.933 12.852 -5.922 1.00 92.62 106 ASP A O 1
ATOM 832 N N . GLY A 1 107 ? 6.621 11.749 -4.452 1.00 91.94 107 GLY A N 1
ATOM 833 C CA . GLY A 1 107 ? 5.723 11.136 -5.428 1.00 91.94 107 GLY A CA 1
ATOM 834 C C . GLY A 1 107 ? 6.409 10.141 -6.365 1.00 91.94 107 GLY A C 1
ATOM 835 O O . GLY A 1 107 ? 5.864 9.824 -7.429 1.00 91.94 107 GLY A O 1
ATOM 836 N N . LYS A 1 108 ? 7.620 9.678 -6.031 1.00 93.56 108 LYS A N 1
ATOM 837 C CA . LYS A 1 108 ? 8.393 8.776 -6.893 1.00 93.56 108 LYS A CA 1
ATOM 838 C C . LYS A 1 108 ? 7.959 7.332 -6.705 1.00 93.56 108 LYS A C 1
ATOM 840 O O . LYS A 1 108 ? 7.674 6.904 -5.588 1.00 93.56 108 LYS A O 1
ATOM 845 N N . CYS A 1 109 ? 7.973 6.575 -7.801 1.00 94.12 109 CYS A N 1
ATOM 846 C CA . CYS A 1 109 ? 7.631 5.156 -7.798 1.00 94.12 109 CYS A CA 1
ATOM 847 C C . CYS A 1 109 ? 8.437 4.385 -6.743 1.00 94.12 109 CYS A C 1
ATOM 849 O O . CYS A 1 109 ? 7.875 3.613 -5.977 1.00 94.12 109 CYS A O 1
ATOM 851 N N . GLU A 1 110 ? 9.745 4.633 -6.659 1.00 93.50 110 GLU A N 1
ATOM 852 C CA . GLU A 1 110 ? 10.655 3.929 -5.755 1.00 93.50 110 GLU A CA 1
ATOM 853 C C . GLU A 1 110 ? 10.368 4.242 -4.283 1.00 93.50 110 GLU A C 1
ATOM 855 O O . GLU A 1 110 ? 10.341 3.331 -3.457 1.00 93.50 110 GLU A O 1
ATOM 860 N N . SER A 1 111 ? 10.125 5.513 -3.950 1.00 93.44 111 SER A N 1
ATOM 861 C CA . SER A 1 111 ? 9.834 5.951 -2.579 1.00 93.44 111 SER A CA 1
ATOM 862 C C . SER A 1 111 ? 8.512 5.367 -2.075 1.00 93.44 111 SER A C 1
ATOM 864 O O . SER A 1 111 ? 8.454 4.828 -0.968 1.00 93.44 111 SER A O 1
ATOM 866 N N . ILE A 1 112 ? 7.473 5.405 -2.917 1.00 94.88 112 ILE A N 1
ATOM 867 C CA . ILE A 1 112 ? 6.148 4.845 -2.619 1.00 94.88 112 ILE A CA 1
ATOM 868 C C . ILE A 1 112 ? 6.232 3.321 -2.486 1.00 94.88 112 ILE A C 1
ATOM 870 O O . ILE A 1 112 ? 5.804 2.758 -1.476 1.00 94.88 112 ILE A O 1
ATOM 874 N N . ALA A 1 113 ? 6.820 2.652 -3.481 1.00 95.25 113 ALA A N 1
ATOM 875 C CA . ALA A 1 113 ? 6.881 1.199 -3.519 1.00 95.25 113 ALA A CA 1
ATOM 876 C C . ALA A 1 113 ? 7.718 0.622 -2.381 1.00 95.25 113 ALA A C 1
ATOM 878 O O . ALA A 1 113 ? 7.297 -0.354 -1.771 1.00 95.25 113 ALA A O 1
ATOM 879 N N . LYS A 1 114 ? 8.854 1.241 -2.039 1.00 94.06 114 LYS A N 1
ATOM 880 C CA . LYS A 1 114 ? 9.687 0.799 -0.914 1.00 94.06 114 LYS A CA 1
ATOM 881 C C . LYS A 1 114 ? 8.890 0.755 0.391 1.00 94.06 114 LYS A C 1
ATOM 883 O O . LYS A 1 114 ? 8.893 -0.261 1.079 1.00 94.06 114 LYS A O 1
ATOM 888 N N . GLY A 1 115 ? 8.189 1.841 0.722 1.00 94.31 115 GLY A N 1
ATOM 889 C CA . GLY A 1 115 ? 7.381 1.892 1.940 1.00 94.31 115 GLY A CA 1
ATOM 890 C C . GLY A 1 115 ? 6.224 0.892 1.907 1.00 94.31 115 GLY A C 1
ATOM 891 O O . GLY A 1 115 ? 6.025 0.141 2.861 1.00 94.31 115 GLY A O 1
ATOM 892 N N . PHE A 1 116 ? 5.488 0.846 0.794 1.00 95.81 116 PHE A N 1
ATOM 893 C CA . PHE A 1 116 ? 4.338 -0.044 0.651 1.00 95.81 116 PHE A CA 1
ATOM 894 C C . PHE A 1 116 ? 4.728 -1.524 0.723 1.00 95.81 116 PHE A C 1
ATOM 896 O O . PHE A 1 116 ? 4.112 -2.293 1.458 1.00 95.81 116 PHE A O 1
ATOM 903 N N . ILE A 1 117 ? 5.770 -1.931 -0.008 1.00 95.12 117 ILE A N 1
ATOM 904 C CA . ILE A 1 117 ? 6.238 -3.321 -0.057 1.00 95.12 117 ILE A CA 1
ATOM 905 C C . ILE A 1 117 ? 6.732 -3.770 1.321 1.00 95.12 117 ILE A C 1
ATOM 907 O O . ILE A 1 117 ? 6.444 -4.901 1.718 1.00 95.12 117 ILE A O 1
ATOM 911 N N . GLN A 1 118 ? 7.400 -2.891 2.075 1.00 94.81 118 GLN A N 1
ATOM 912 C CA . GLN A 1 118 ? 7.805 -3.176 3.450 1.00 94.81 118 GLN A CA 1
ATOM 913 C C . GLN A 1 118 ? 6.595 -3.513 4.337 1.00 94.81 118 GLN A C 1
ATOM 915 O O . GLN A 1 118 ? 6.606 -4.547 5.008 1.00 94.81 118 GLN A O 1
ATOM 920 N N . VAL A 1 119 ? 5.540 -2.688 4.310 1.00 95.69 119 VAL A N 1
ATOM 921 C CA . VAL A 1 119 ? 4.325 -2.928 5.112 1.00 95.69 119 VAL A CA 1
ATOM 922 C C . VAL A 1 119 ? 3.574 -4.170 4.628 1.00 95.69 119 VAL A C 1
ATOM 924 O O . VAL A 1 119 ? 3.181 -5.002 5.445 1.00 95.69 119 VAL A O 1
ATOM 927 N N . ASN A 1 120 ? 3.428 -4.345 3.312 1.00 94.38 120 ASN A N 1
ATOM 928 C CA . ASN A 1 120 ? 2.803 -5.528 2.719 1.00 94.38 120 ASN A CA 1
ATOM 929 C C . ASN A 1 120 ? 3.507 -6.812 3.179 1.00 94.38 120 ASN A C 1
ATOM 931 O O . ASN A 1 120 ? 2.863 -7.726 3.681 1.00 94.38 120 ASN A O 1
ATOM 935 N N . ASN A 1 121 ? 4.837 -6.873 3.076 1.00 92.44 121 ASN A N 1
ATOM 936 C CA . ASN A 1 121 ? 5.605 -8.057 3.461 1.00 92.44 121 ASN A CA 1
ATOM 937 C C . ASN A 1 121 ? 5.561 -8.339 4.969 1.00 92.44 121 ASN A C 1
ATOM 939 O O . ASN A 1 121 ? 5.545 -9.507 5.350 1.00 92.44 121 ASN A O 1
ATOM 943 N N . ALA A 1 122 ? 5.514 -7.303 5.813 1.00 93.12 122 ALA A N 1
ATOM 944 C CA . ALA A 1 122 ? 5.387 -7.461 7.263 1.00 93.12 122 ALA A CA 1
ATOM 945 C C . ALA A 1 122 ? 4.023 -8.036 7.689 1.00 93.12 122 ALA A C 1
ATOM 947 O O . ALA A 1 122 ? 3.922 -8.647 8.749 1.00 93.12 122 ALA A O 1
ATOM 948 N N . ASN A 1 123 ? 2.995 -7.866 6.852 1.00 91.00 123 ASN A N 1
ATOM 949 C CA . ASN A 1 123 ? 1.613 -8.221 7.165 1.00 91.00 123 ASN A CA 1
ATOM 950 C C . ASN A 1 123 ? 1.041 -9.333 6.261 1.00 91.00 123 ASN A C 1
ATOM 952 O O . ASN A 1 123 ? -0.164 -9.589 6.302 1.00 91.00 123 ASN A O 1
ATOM 956 N N . LYS A 1 124 ? 1.890 -10.014 5.472 1.00 79.94 124 LYS A N 1
ATOM 957 C CA . LYS A 1 124 ? 1.507 -11.181 4.657 1.00 79.94 124 LYS A CA 1
ATOM 958 C C . LYS A 1 124 ? 1.050 -12.342 5.548 1.00 79.94 124 LYS A C 1
ATOM 960 O O . LYS A 1 124 ? 1.831 -12.847 6.351 1.00 79.94 124 LYS A O 1
ATOM 965 N N . GLY A 1 125 ? -0.186 -12.793 5.340 1.00 57.03 125 GLY A N 1
ATOM 966 C CA . GLY A 1 125 ? -0.859 -13.868 6.083 1.00 57.03 125 GLY A CA 1
ATOM 967 C C . GLY A 1 125 ? -2.210 -13.406 6.600 1.00 57.03 125 GLY A C 1
ATOM 968 O O . GLY A 1 125 ? -2.753 -14.096 7.480 1.00 57.03 125 GLY A O 1
#

Radius of gyration: 14.39 Å; chains: 1; bounding box: 32×38×38 Å

Sequence (125 aa):
AGVFSADWSPMNPEEVAFEEAKCMEDHFGNDFGLAQKWMKWNLAESDGKTACYVKCLVEALGMYDKQAFQPNNIKQQYEAYKSDNGVDQAKSDAISNELGKIDAKDGKCESIAKGFIQVNNANKG

Foldseek 3Di:
DDPDPPDDAADDPVQLVVQLVVLLVVQCVPVVVVSVCVVVVNQDLPDPSSLSSLLSNCVSQQQDDLAAGDLPSLVRNCVVQVVPPPDDPVLSNVLSVQRRPQGRRVSGSNSNSVSNVVSCVVSPD

Organism: Culex pipiens (NCBI:txid7175)